Protein AF-A0A6B0ZM89-F1 (afdb_monomer_lite)

Secondary structure (DSSP, 8-state):
--SS---HHHHHHHHTS-HHHHHHHHHHHHHHHHHHHHHHTTS-SS--GGG-EEEPTT-TT-EEE--S--------

Radius of gyration: 14.67 Å; chains: 1; bounding box: 33×27×42 Å

Foldseek 3Di:
DDPDDDDPVVVVVLVPDDPVRVVLVVVLVVQVVVQVVCVVVVNHPDRDVVQVKDADPPDPPDIDTDSDDPPPPPPD

Sequence (76 aa):
MPTHFDNPSFLRDLKRLTPAQVTLFEARLRHFIIDLADMEEGCLIWFRSSLRVKKVKGAPGVYEMTWAQTANSLAT

pLDDT: mean 87.85, std 15.38, range [34.97, 97.62]

Structure (mmCIF, N/CA/C/O backbone):
data_AF-A0A6B0ZM89-F1
#
_entry.id   AF-A0A6B0ZM89-F1
#
loop_
_atom_site.group_PDB
_atom_site.id
_atom_site.type_symbol
_atom_site.label_atom_id
_atom_site.label_alt_id
_atom_site.label_comp_id
_atom_site.label_asym_id
_atom_site.label_entity_id
_atom_site.label_seq_id
_atom_site.pdbx_PDB_ins_code
_atom_site.Cartn_x
_atom_site.Cartn_y
_atom_site.Cartn_z
_atom_site.occupancy
_atom_site.B_iso_or_equiv
_atom_site.auth_seq_id
_atom_site.auth_comp_id
_atom_site.auth_asym_id
_atom_site.auth_atom_id
_atom_site.pdbx_PDB_model_num
ATOM 1 N N . MET A 1 1 ? -9.919 14.264 -18.046 1.00 63.47 1 MET A N 1
ATOM 2 C CA . MET A 1 1 ? -10.163 12.863 -17.648 1.00 63.47 1 MET A CA 1
ATOM 3 C C . MET A 1 1 ? -9.277 12.571 -16.449 1.00 63.47 1 MET A C 1
ATOM 5 O O . MET A 1 1 ? -8.088 12.852 -16.559 1.00 63.47 1 MET A O 1
ATOM 9 N N . PRO A 1 2 ? -9.808 12.097 -15.314 1.00 69.25 2 PRO A N 1
ATOM 10 C CA . PRO A 1 2 ? -8.964 11.596 -14.235 1.00 69.25 2 PRO A CA 1
ATOM 11 C C . PRO A 1 2 ? -8.138 10.415 -14.757 1.00 69.25 2 PRO A C 1
ATOM 13 O O . PRO A 1 2 ? -8.677 9.534 -15.422 1.00 69.25 2 PRO A O 1
ATOM 16 N N . THR A 1 3 ? -6.838 10.403 -14.486 1.00 88.00 3 THR A N 1
ATOM 17 C CA . THR A 1 3 ? -5.946 9.276 -14.817 1.00 88.00 3 THR A CA 1
ATOM 18 C C . THR A 1 3 ? -6.008 8.154 -13.779 1.00 88.00 3 THR A C 1
ATOM 20 O O . THR A 1 3 ? -5.332 7.142 -13.927 1.00 88.00 3 THR A O 1
ATOM 23 N N . HIS A 1 4 ? -6.821 8.324 -12.734 1.00 85.12 4 HIS A N 1
ATOM 24 C CA . HIS A 1 4 ? -7.017 7.369 -11.652 1.00 85.12 4 HIS A CA 1
ATOM 25 C C . HIS A 1 4 ? -8.502 7.248 -11.300 1.00 85.12 4 HIS A C 1
ATOM 27 O O . HIS A 1 4 ? -9.310 8.130 -11.599 1.00 85.12 4 HIS A O 1
ATOM 33 N N . PHE A 1 5 ? -8.847 6.132 -10.662 1.00 87.44 5 PHE A N 1
ATOM 34 C C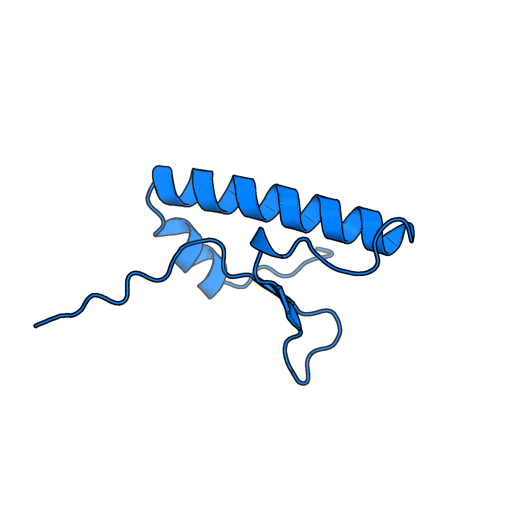A . PHE A 1 5 ? -10.172 5.862 -10.126 1.00 87.44 5 PHE A CA 1
ATOM 35 C C . PHE A 1 5 ? -10.064 5.644 -8.619 1.00 87.44 5 PHE A C 1
ATOM 37 O O . PHE A 1 5 ? -9.369 4.729 -8.175 1.00 87.44 5 PHE A O 1
ATOM 44 N N . ASP A 1 6 ? -10.795 6.447 -7.850 1.00 89.38 6 ASP A N 1
ATOM 45 C CA . ASP A 1 6 ? -10.897 6.268 -6.407 1.00 89.38 6 ASP A CA 1
ATOM 46 C C . ASP A 1 6 ? -12.078 5.364 -6.070 1.00 89.38 6 ASP A C 1
ATOM 48 O O . ASP A 1 6 ? -13.238 5.689 -6.335 1.00 89.38 6 ASP A O 1
ATOM 52 N N . ASN A 1 7 ? -11.799 4.230 -5.429 1.00 90.56 7 ASN A N 1
ATOM 53 C CA . ASN A 1 7 ? -12.854 3.348 -4.955 1.00 90.56 7 ASN A CA 1
ATOM 54 C C . ASN A 1 7 ? -13.605 4.004 -3.770 1.00 90.56 7 ASN A C 1
ATOM 56 O O . ASN A 1 7 ? -12.998 4.259 -2.725 1.00 90.56 7 ASN A O 1
ATOM 60 N N . PRO A 1 8 ? -14.936 4.215 -3.853 1.00 93.06 8 PRO A N 1
ATOM 61 C CA . PRO A 1 8 ? -15.703 4.809 -2.761 1.00 93.06 8 PRO A CA 1
ATOM 62 C C . PRO A 1 8 ? -15.630 4.031 -1.441 1.00 93.06 8 PRO A C 1
ATOM 64 O O . PRO A 1 8 ? -15.732 4.642 -0.377 1.00 93.06 8 PRO A O 1
ATOM 67 N N . SER A 1 9 ? -15.482 2.699 -1.472 1.00 91.56 9 SER A N 1
ATOM 68 C CA . SER A 1 9 ? -15.298 1.913 -0.244 1.00 91.56 9 SER A CA 1
ATOM 69 C C . SER A 1 9 ? -13.942 2.192 0.393 1.00 91.56 9 SER A C 1
ATOM 71 O O . SER A 1 9 ? -13.887 2.441 1.592 1.00 91.56 9 SER A O 1
ATOM 73 N N . PHE A 1 10 ? -12.886 2.274 -0.418 1.00 89.94 10 PHE A N 1
ATOM 74 C CA . PHE A 1 10 ? -11.546 2.627 0.044 1.00 89.94 10 PHE A CA 1
ATOM 75 C C . PHE A 1 10 ? -11.531 3.999 0.729 1.00 89.94 10 PHE A C 1
ATOM 77 O O . PHE A 1 10 ? -11.036 4.126 1.846 1.00 89.94 10 PHE A O 1
ATOM 84 N N . LEU A 1 11 ? -12.159 5.011 0.120 1.00 92.06 11 LEU A N 1
ATOM 85 C CA . LEU A 1 11 ? -12.252 6.349 0.715 1.00 92.06 11 LEU A CA 1
ATOM 86 C C . LEU A 1 11 ? -13.015 6.353 2.048 1.00 92.06 11 LEU A C 1
ATOM 88 O O . LEU A 1 11 ? -12.681 7.124 2.948 1.00 92.06 11 LEU A O 1
ATOM 92 N N . ARG A 1 12 ? -14.051 5.516 2.195 1.00 94.69 12 ARG A N 1
ATOM 93 C CA . ARG A 1 12 ? -14.785 5.382 3.464 1.00 94.69 12 ARG A CA 1
ATOM 94 C C . ARG A 1 12 ? -13.936 4.730 4.548 1.00 94.69 12 ARG A C 1
ATOM 96 O O . ARG A 1 12 ? -13.976 5.199 5.681 1.00 94.69 12 ARG A O 1
ATOM 103 N N . ASP A 1 13 ? -13.180 3.692 4.213 1.00 91.69 13 ASP A N 1
ATOM 104 C CA . ASP A 1 13 ? -12.318 3.005 5.176 1.00 91.69 13 ASP A CA 1
ATOM 105 C C . ASP A 1 13 ? -11.141 3.890 5.597 1.00 91.69 13 ASP A C 1
ATOM 107 O O . ASP A 1 13 ? -10.834 3.980 6.784 1.00 91.69 13 ASP A O 1
ATOM 111 N N . LEU A 1 14 ? -10.572 4.652 4.657 1.00 91.25 14 LEU A N 1
ATOM 112 C CA . LEU A 1 14 ? -9.545 5.652 4.946 1.00 91.25 14 LEU A CA 1
ATOM 113 C C . LEU A 1 14 ? -10.044 6.714 5.940 1.00 91.25 14 LEU A C 1
ATOM 115 O O . LEU A 1 14 ? -9.340 7.056 6.885 1.00 91.25 14 LEU A O 1
ATOM 119 N N . LYS A 1 15 ? -11.288 7.190 5.784 1.00 93.94 15 LYS A N 1
ATOM 120 C CA . LYS A 1 15 ? -11.917 8.158 6.705 1.00 93.94 15 LYS A CA 1
ATOM 121 C C . LYS A 1 15 ? -12.180 7.610 8.110 1.00 93.94 15 LYS A C 1
ATOM 123 O O . LYS A 1 15 ? -12.411 8.397 9.021 1.00 93.94 15 LYS A O 1
ATOM 128 N N . ARG A 1 16 ? -12.201 6.287 8.292 1.00 94.50 16 ARG A N 1
ATOM 129 C CA . ARG A 1 16 ? -12.435 5.641 9.596 1.00 94.50 16 ARG A CA 1
ATOM 130 C C . ARG A 1 16 ? -11.159 5.461 10.411 1.00 94.50 16 ARG A C 1
ATOM 132 O O . ARG A 1 16 ? -11.247 5.077 11.575 1.00 94.50 16 ARG A O 1
ATOM 139 N N . LEU A 1 17 ? -9.995 5.714 9.817 1.00 94.19 17 LEU A N 1
ATOM 140 C CA . LEU A 1 17 ? -8.726 5.612 10.519 1.00 94.19 17 LEU A CA 1
ATOM 141 C C . LEU A 1 17 ? -8.614 6.682 11.608 1.00 94.19 17 LEU A C 1
ATOM 143 O O . LEU A 1 17 ? -8.980 7.841 11.415 1.00 94.19 17 LEU A O 1
ATOM 147 N N . THR A 1 18 ? -8.052 6.301 12.753 1.00 94.69 18 THR A N 1
ATOM 148 C CA . THR A 1 18 ? -7.634 7.271 13.769 1.00 94.69 18 THR A CA 1
ATOM 149 C C . THR A 1 18 ? -6.450 8.099 13.255 1.00 94.69 18 THR A C 1
ATOM 151 O O . THR A 1 18 ? -5.711 7.630 12.387 1.00 94.69 18 THR A O 1
ATOM 154 N N . PRO A 1 19 ? -6.173 9.291 13.815 1.00 94.75 19 PRO A N 1
ATOM 155 C CA . PRO A 1 19 ? -5.019 10.091 13.396 1.00 94.75 19 PRO A CA 1
ATOM 156 C C . PRO A 1 19 ? -3.687 9.326 13.457 1.00 94.75 19 PRO A C 1
ATOM 158 O O . PRO A 1 19 ? -2.859 9.437 12.558 1.00 94.75 19 PRO A O 1
ATOM 161 N N . ALA A 1 20 ? -3.497 8.478 14.474 1.00 93.00 20 ALA A N 1
ATOM 162 C CA . ALA A 1 20 ? -2.3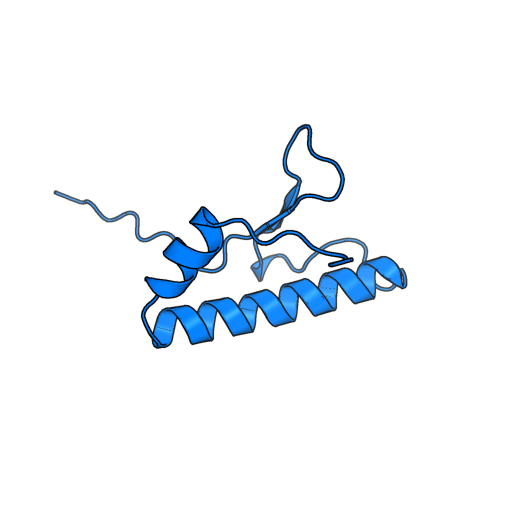08 7.634 14.586 1.00 93.00 20 ALA A CA 1
ATOM 163 C C . ALA A 1 20 ? -2.228 6.583 13.463 1.00 93.00 20 ALA A C 1
ATOM 165 O O . ALA A 1 20 ? -1.153 6.333 12.917 1.00 93.00 20 ALA A O 1
ATOM 166 N N . GLN A 1 21 ? -3.363 5.984 13.094 1.00 94.44 21 GLN A N 1
ATOM 167 C CA . GLN A 1 21 ? -3.440 5.045 11.975 1.00 94.44 21 GLN A CA 1
ATOM 168 C C . GLN A 1 21 ? -3.195 5.736 10.633 1.00 94.44 21 GLN A C 1
ATOM 170 O O . GLN A 1 21 ? -2.503 5.159 9.801 1.00 94.44 21 GLN A O 1
ATOM 175 N N . VAL A 1 22 ? -3.691 6.962 10.438 1.00 94.19 22 VAL A N 1
ATOM 176 C CA . VAL A 1 22 ? -3.412 7.768 9.238 1.00 94.19 22 VAL A CA 1
ATOM 177 C C . VAL A 1 22 ? -1.911 8.009 9.102 1.00 94.19 22 VAL A C 1
ATOM 179 O O . VAL A 1 22 ? -1.340 7.674 8.070 1.00 94.19 22 VAL A O 1
ATOM 182 N N . THR A 1 23 ? -1.240 8.475 10.159 1.00 94.06 23 THR A N 1
ATOM 183 C CA . THR A 1 23 ? 0.217 8.694 10.141 1.00 94.06 23 THR A CA 1
ATOM 184 C C . THR A 1 23 ? 0.992 7.416 9.809 1.00 94.06 23 THR A C 1
ATOM 186 O O . THR A 1 23 ? 1.926 7.440 9.004 1.00 94.06 23 THR A O 1
ATOM 189 N N . LEU A 1 24 ? 0.604 6.278 10.396 1.00 93.12 24 LEU A N 1
ATOM 190 C CA . LEU A 1 24 ? 1.224 4.983 10.095 1.00 93.12 24 LEU A CA 1
ATOM 191 C C . LEU A 1 24 ? 0.978 4.550 8.645 1.00 93.12 24 LEU A C 1
ATOM 193 O O . LEU A 1 24 ? 1.907 4.085 7.981 1.00 93.12 24 LEU A O 1
ATOM 197 N N . PHE A 1 25 ? -0.252 4.704 8.155 1.00 93.81 25 PHE A N 1
ATOM 198 C CA . PHE A 1 25 ? -0.622 4.389 6.781 1.00 93.81 25 PHE A CA 1
ATOM 1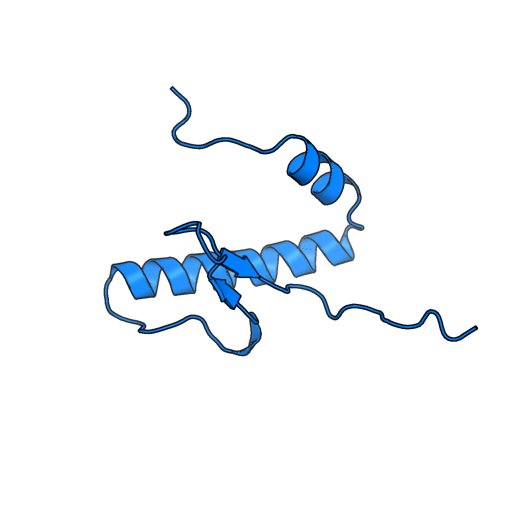99 C C . PHE A 1 25 ? 0.173 5.239 5.788 1.00 93.81 25 PHE A C 1
ATOM 201 O O . PHE A 1 25 ? 0.805 4.683 4.894 1.00 93.81 25 PHE A O 1
ATOM 208 N N . GLU A 1 26 ? 0.226 6.558 5.982 1.00 94.81 26 GLU A N 1
ATOM 209 C CA . GLU A 1 26 ? 0.967 7.481 5.119 1.00 94.81 26 GLU A CA 1
ATOM 210 C C . GLU A 1 26 ? 2.464 7.168 5.078 1.00 94.81 26 GLU A C 1
ATOM 212 O O . GLU A 1 26 ? 3.062 7.160 4.002 1.00 94.81 26 GLU A O 1
ATOM 217 N N . ALA A 1 27 ? 3.082 6.866 6.223 1.00 94.44 27 ALA A N 1
ATOM 218 C CA . ALA A 1 27 ? 4.496 6.502 6.267 1.00 94.44 27 ALA A CA 1
ATOM 219 C C . ALA A 1 27 ? 4.782 5.235 5.440 1.00 94.44 27 ALA A C 1
ATOM 221 O O . ALA A 1 27 ? 5.762 5.173 4.695 1.00 94.44 27 ALA A O 1
ATOM 222 N N . ARG A 1 28 ? 3.905 4.227 5.529 1.00 95.38 28 ARG A N 1
ATOM 223 C CA . ARG A 1 28 ? 4.023 2.987 4.746 1.00 95.38 28 ARG A CA 1
ATOM 224 C C . ARG A 1 28 ? 3.718 3.210 3.268 1.00 95.38 28 ARG A C 1
ATOM 226 O O . ARG A 1 28 ? 4.431 2.670 2.429 1.00 95.38 28 ARG A O 1
ATOM 233 N N . LEU A 1 29 ? 2.730 4.043 2.954 1.00 95.56 29 LEU A N 1
ATOM 234 C CA . LEU A 1 29 ? 2.388 4.416 1.586 1.00 95.56 29 LEU A CA 1
ATOM 235 C C . LEU A 1 29 ? 3.544 5.153 0.899 1.00 95.56 29 LEU A C 1
ATOM 237 O O . LEU A 1 29 ? 3.865 4.838 -0.241 1.00 95.56 29 LEU A O 1
ATOM 241 N N . ARG A 1 30 ? 4.235 6.066 1.595 1.00 97.12 30 ARG A N 1
ATOM 242 C CA . ARG A 1 30 ? 5.437 6.733 1.060 1.00 97.12 30 ARG A CA 1
ATOM 243 C C . ARG A 1 30 ? 6.530 5.732 0.702 1.00 97.12 30 ARG A C 1
ATOM 245 O O . ARG A 1 30 ? 7.084 5.802 -0.385 1.00 97.12 30 ARG A O 1
ATOM 252 N N . HIS A 1 31 ? 6.813 4.780 1.588 1.00 96.44 31 HIS A N 1
ATOM 253 C CA . HIS A 1 31 ? 7.784 3.720 1.309 1.00 96.44 31 HIS A CA 1
ATOM 254 C C . HIS A 1 31 ? 7.377 2.849 0.115 1.00 96.44 31 HIS A C 1
ATOM 256 O O . HIS A 1 31 ? 8.236 2.488 -0.679 1.00 96.44 31 HIS A O 1
ATOM 262 N N . PHE A 1 32 ? 6.087 2.535 -0.016 1.00 96.44 32 PHE A N 1
ATOM 263 C CA . PHE A 1 32 ? 5.565 1.801 -1.166 1.00 96.44 32 PHE A CA 1
ATOM 264 C C . PHE A 1 32 ? 5.776 2.570 -2.475 1.00 96.44 32 PHE A C 1
ATOM 266 O O . PHE A 1 32 ? 6.240 1.986 -3.445 1.00 96.44 32 PHE A O 1
ATOM 273 N N . ILE A 1 33 ? 5.470 3.871 -2.498 1.00 96.38 33 ILE A N 1
ATOM 274 C CA . ILE A 1 33 ? 5.636 4.717 -3.689 1.00 96.38 33 ILE A CA 1
ATOM 275 C C . ILE A 1 33 ? 7.113 4.821 -4.087 1.00 96.38 33 ILE A C 1
ATOM 277 O O . ILE A 1 33 ? 7.420 4.705 -5.267 1.00 96.38 33 ILE A O 1
ATOM 281 N N . ILE A 1 34 ? 8.015 4.998 -3.115 1.00 97.62 34 ILE A N 1
ATOM 282 C CA . ILE A 1 34 ? 9.463 5.052 -3.368 1.00 97.62 34 ILE A CA 1
ATOM 283 C C . ILE A 1 34 ? 9.952 3.734 -3.974 1.00 97.62 34 ILE A C 1
ATOM 285 O O . ILE A 1 34 ? 10.557 3.749 -5.036 1.00 97.62 34 ILE A O 1
ATOM 289 N N . ASP A 1 35 ? 9.632 2.598 -3.346 1.00 97.06 35 ASP A N 1
ATOM 290 C CA . ASP A 1 35 ? 10.051 1.289 -3.862 1.00 97.06 35 ASP A CA 1
ATOM 291 C C . ASP A 1 35 ? 9.485 1.025 -5.265 1.00 97.06 35 ASP A C 1
ATOM 293 O O . ASP A 1 35 ? 10.164 0.432 -6.097 1.00 97.06 35 ASP A O 1
ATOM 297 N N . LEU A 1 36 ? 8.247 1.454 -5.537 1.00 95.88 36 LEU A N 1
ATOM 298 C CA . LEU A 1 36 ? 7.641 1.307 -6.857 1.00 95.88 36 LEU A CA 1
ATOM 299 C C . LEU A 1 36 ? 8.378 2.148 -7.910 1.00 95.88 36 LEU A C 1
ATOM 301 O O . LEU A 1 36 ? 8.654 1.630 -8.987 1.00 95.88 36 LEU A O 1
ATOM 305 N N . ALA A 1 37 ? 8.732 3.396 -7.593 1.00 96.50 37 ALA A N 1
ATOM 306 C CA . ALA A 1 37 ? 9.513 4.252 -8.486 1.00 96.50 37 ALA A CA 1
ATOM 307 C C . ALA A 1 37 ? 10.910 3.663 -8.752 1.00 96.50 37 ALA A C 1
ATOM 309 O O . ALA A 1 37 ? 11.312 3.530 -9.906 1.00 96.50 37 ALA A O 1
ATOM 310 N N . ASP A 1 38 ? 11.603 3.194 -7.710 1.00 97.50 38 ASP A N 1
ATOM 311 C CA . ASP A 1 38 ? 12.909 2.541 -7.854 1.00 97.50 38 ASP A CA 1
ATOM 312 C C . ASP A 1 38 ? 12.819 1.260 -8.707 1.00 97.50 38 ASP A C 1
ATOM 314 O O . ASP A 1 38 ? 13.755 0.914 -9.429 1.00 97.50 38 ASP A O 1
ATOM 318 N N . MET A 1 39 ? 11.695 0.535 -8.645 1.00 95.62 39 MET A N 1
ATOM 319 C CA . MET A 1 39 ? 11.443 -0.622 -9.510 1.00 95.62 39 MET A CA 1
ATOM 320 C C . MET A 1 39 ? 11.217 -0.222 -10.972 1.00 95.62 39 MET A C 1
ATOM 322 O O . MET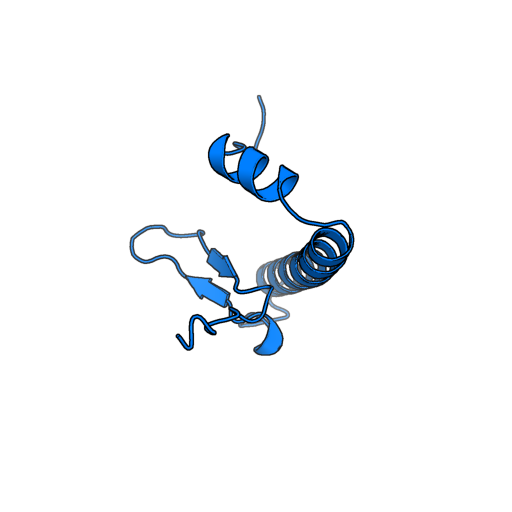 A 1 39 ? 11.684 -0.926 -11.867 1.00 95.62 39 MET A O 1
ATOM 326 N N . GLU A 1 40 ? 10.521 0.886 -11.229 1.00 94.19 40 GLU A N 1
ATOM 327 C CA . GLU A 1 40 ? 10.316 1.416 -12.584 1.00 94.19 40 GLU A CA 1
ATOM 328 C C . GLU A 1 40 ? 11.631 1.900 -13.217 1.00 94.19 40 GLU A C 1
ATOM 330 O O . GLU A 1 40 ? 11.839 1.710 -14.416 1.00 94.19 40 GLU A O 1
ATOM 335 N N . GLU A 1 41 ? 12.551 2.438 -12.412 1.00 96.81 41 GLU A N 1
ATOM 336 C CA . GLU A 1 41 ? 13.901 2.842 -12.837 1.00 96.81 41 GLU A CA 1
ATOM 337 C C . GLU A 1 41 ? 14.891 1.665 -12.952 1.00 96.81 41 GLU A C 1
ATOM 339 O O . GLU A 1 41 ? 15.996 1.822 -13.474 1.00 96.81 41 GLU A O 1
ATOM 344 N N . GLY A 1 42 ? 14.511 0.469 -12.489 1.00 96.00 42 GLY A N 1
ATOM 345 C CA . GLY A 1 42 ? 15.368 -0.721 -12.488 1.00 96.00 42 GLY A CA 1
ATOM 346 C C . GLY A 1 42 ? 16.400 -0.766 -11.353 1.00 96.00 42 GLY A C 1
ATOM 347 O O . GLY A 1 42 ? 17.268 -1.640 -11.346 1.00 96.00 42 GLY A O 1
ATOM 348 N N . CYS A 1 43 ? 16.299 0.136 -10.378 1.00 96.31 43 CYS A N 1
ATOM 349 C CA . CYS A 1 43 ? 17.146 0.202 -9.186 1.00 96.31 43 CYS A CA 1
ATOM 350 C C . CYS A 1 43 ? 16.784 -0.870 -8.142 1.00 96.31 43 CYS A C 1
ATOM 352 O O . CYS A 1 43 ? 17.622 -1.259 -7.325 1.00 96.31 43 CYS A O 1
ATOM 354 N N . LEU A 1 44 ? 15.544 -1.368 -8.169 1.00 94.94 44 LEU A N 1
ATOM 355 C CA . LEU A 1 44 ? 15.024 -2.357 -7.227 1.00 94.94 44 LEU A CA 1
ATOM 356 C C . LEU A 1 44 ? 14.290 -3.486 -7.963 1.00 94.94 44 LEU A C 1
ATOM 358 O O . LEU A 1 44 ? 13.594 -3.268 -8.948 1.00 94.94 44 LEU A O 1
ATOM 362 N N . ILE A 1 45 ? 14.411 -4.715 -7.458 1.00 94.62 45 ILE A N 1
ATOM 363 C CA . ILE A 1 45 ? 13.731 -5.891 -8.036 1.00 94.62 45 ILE A CA 1
ATOM 364 C C . ILE A 1 45 ? 12.373 -6.132 -7.354 1.00 94.62 45 ILE A C 1
ATOM 366 O O . ILE A 1 45 ? 11.451 -6.686 -7.958 1.00 94.62 45 ILE A O 1
ATOM 370 N N . TRP A 1 46 ? 12.243 -5.747 -6.080 1.00 95.69 46 TRP A N 1
ATOM 371 C CA . TRP A 1 46 ? 11.041 -5.977 -5.283 1.00 95.69 46 TRP A CA 1
ATOM 372 C C . TRP A 1 46 ? 10.959 -5.067 -4.056 1.00 95.69 46 TRP A C 1
ATOM 374 O O . TRP A 1 46 ? 11.990 -4.715 -3.489 1.00 95.69 46 TRP A O 1
ATOM 384 N N . PHE A 1 47 ? 9.737 -4.786 -3.591 1.00 95.31 47 PHE A N 1
ATOM 385 C CA . PHE A 1 47 ? 9.458 -4.033 -2.364 1.00 95.31 47 PHE A CA 1
ATOM 386 C C . PHE A 1 47 ? 10.239 -4.538 -1.147 1.00 95.31 47 PHE A C 1
ATOM 388 O O . PHE A 1 47 ? 10.397 -5.747 -0.932 1.00 95.31 47 PHE A O 1
ATOM 395 N N . ARG A 1 48 ? 10.618 -3.609 -0.266 1.00 93.31 48 ARG A N 1
ATOM 396 C CA . ARG A 1 48 ? 11.227 -3.930 1.029 1.00 93.31 48 ARG A CA 1
ATOM 397 C C . ARG A 1 48 ? 10.315 -4.850 1.854 1.00 93.31 48 ARG A C 1
ATOM 399 O O . ARG A 1 48 ? 9.105 -4.631 1.970 1.00 93.31 48 ARG A O 1
ATOM 406 N N . SER A 1 49 ? 10.901 -5.854 2.512 1.00 90.75 49 SER A N 1
ATOM 407 C CA . SER A 1 49 ? 10.161 -6.897 3.251 1.00 90.75 49 SER A CA 1
ATOM 408 C C . SER A 1 49 ? 9.235 -6.346 4.343 1.00 90.75 49 SER A C 1
ATOM 410 O O . SER A 1 49 ? 8.163 -6.896 4.598 1.00 90.75 49 SER A O 1
ATOM 412 N N . SER A 1 50 ? 9.601 -5.210 4.943 1.00 88.94 50 SER A N 1
ATOM 413 C CA . SER A 1 50 ? 8.808 -4.550 5.985 1.00 88.94 50 SER A CA 1
ATOM 414 C C . SER A 1 50 ? 7.450 -4.012 5.509 1.00 88.94 50 SER A C 1
ATOM 416 O O . SER A 1 50 ? 6.603 -3.717 6.353 1.00 88.94 50 SER A O 1
ATOM 418 N N . LEU A 1 51 ? 7.214 -3.886 4.195 1.00 92.25 51 LEU A N 1
ATOM 419 C CA . LEU A 1 51 ? 5.915 -3.479 3.642 1.00 92.25 51 LEU A CA 1
ATOM 420 C C . LEU A 1 51 ? 4.938 -4.642 3.457 1.00 92.25 51 LEU A C 1
ATOM 422 O O . LEU A 1 51 ? 3.739 -4.399 3.347 1.00 92.25 51 LEU A O 1
ATOM 426 N N . ARG A 1 52 ? 5.416 -5.896 3.466 1.00 93.00 52 ARG A N 1
ATOM 427 C CA . ARG A 1 52 ? 4.573 -7.097 3.297 1.00 93.00 52 ARG A CA 1
ATOM 428 C C . ARG A 1 52 ? 3.650 -6.980 2.075 1.00 93.00 52 ARG A C 1
ATOM 430 O O . ARG A 1 52 ? 2.441 -7.176 2.176 1.00 93.00 52 ARG A O 1
ATOM 437 N N . VAL A 1 53 ? 4.233 -6.604 0.938 1.00 95.31 53 VAL A N 1
ATOM 438 C CA . VAL A 1 53 ? 3.509 -6.436 -0.326 1.00 95.31 53 VAL A CA 1
ATOM 439 C C . VAL A 1 53 ? 3.366 -7.775 -1.039 1.00 95.31 53 VAL A C 1
ATOM 441 O O . VAL A 1 53 ? 4.325 -8.543 -1.131 1.00 95.31 53 VAL A O 1
ATOM 444 N N . LYS A 1 54 ? 2.186 -8.029 -1.605 1.00 94.56 54 LYS A N 1
ATOM 445 C CA . LYS A 1 54 ? 1.931 -9.148 -2.522 1.00 94.56 54 LYS A CA 1
ATOM 446 C C . LYS A 1 54 ? 1.199 -8.673 -3.777 1.00 94.56 54 LYS A C 1
ATOM 448 O O . LYS A 1 54 ? 0.494 -7.667 -3.746 1.00 94.56 54 LYS A O 1
ATOM 453 N N . LYS A 1 55 ? 1.340 -9.418 -4.877 1.00 95.00 55 LYS A N 1
ATOM 454 C CA . LYS A 1 55 ? 0.534 -9.209 -6.093 1.00 95.00 55 LYS A CA 1
ATOM 455 C C . LYS A 1 55 ? -0.860 -9.795 -5.900 1.00 95.00 55 LYS A C 1
ATOM 457 O O . LYS A 1 55 ? -0.998 -10.890 -5.352 1.00 95.00 55 LYS A O 1
ATOM 462 N N . VAL A 1 56 ? -1.878 -9.105 -6.401 1.00 94.06 56 VAL A N 1
ATOM 463 C CA . VAL A 1 56 ? -3.240 -9.643 -6.448 1.00 94.06 56 VAL A CA 1
ATOM 464 C C . VAL A 1 56 ? -3.348 -10.632 -7.611 1.00 94.06 56 VAL A C 1
ATOM 466 O O . VAL A 1 56 ? -3.039 -10.319 -8.762 1.00 94.06 56 VAL A O 1
ATOM 469 N N . LYS A 1 57 ? -3.769 -11.867 -7.317 1.00 94.19 57 LYS A N 1
ATOM 470 C CA . LYS A 1 57 ? -3.923 -12.917 -8.333 1.00 94.19 57 LYS A CA 1
ATOM 471 C C . LYS A 1 57 ? -5.028 -12.531 -9.319 1.00 94.19 57 LYS A C 1
ATOM 473 O O . LYS A 1 57 ? -6.129 -12.193 -8.905 1.00 94.19 57 LYS A O 1
ATOM 478 N N . GLY A 1 58 ? -4.740 -12.630 -10.617 1.00 93.94 58 GLY A N 1
ATOM 479 C CA . GLY A 1 58 ? -5.700 -12.301 -11.678 1.00 93.94 58 GLY A CA 1
ATOM 480 C C . GLY A 1 58 ? -5.849 -10.804 -11.968 1.00 93.94 58 GLY A C 1
ATOM 481 O O . GLY A 1 58 ? -6.654 -10.451 -12.820 1.00 93.94 58 GLY A O 1
ATOM 482 N N . ALA A 1 59 ? -5.065 -9.938 -11.314 1.00 92.62 59 ALA A N 1
ATOM 483 C CA . ALA A 1 59 ? -5.085 -8.492 -11.531 1.00 92.62 59 ALA A CA 1
ATOM 484 C C . ALA A 1 59 ? -3.651 -7.946 -11.719 1.00 92.62 59 ALA A C 1
ATOM 486 O O . ALA A 1 59 ? -3.012 -7.514 -10.755 1.00 92.62 59 ALA A O 1
ATOM 487 N N . PRO A 1 60 ? -3.098 -8.003 -12.946 1.00 89.88 60 PRO A N 1
ATOM 488 C CA . PRO A 1 60 ? -1.777 -7.454 -13.245 1.00 89.88 60 PRO A CA 1
ATOM 489 C C . PRO A 1 60 ? -1.673 -5.974 -12.859 1.00 89.88 60 PRO A C 1
ATOM 491 O O . PRO A 1 60 ? -2.597 -5.203 -13.096 1.00 89.88 60 PRO A O 1
ATOM 494 N N . GLY A 1 61 ? -0.551 -5.583 -12.251 1.00 89.38 61 GLY A N 1
ATOM 495 C CA . GLY A 1 61 ? -0.328 -4.212 -11.775 1.00 89.38 61 GLY A CA 1
ATOM 496 C C . GLY A 1 61 ? -1.029 -3.861 -10.457 1.00 89.38 61 GLY A C 1
ATOM 497 O O . GLY A 1 61 ? -0.827 -2.764 -9.947 1.00 89.38 61 GLY A O 1
ATOM 498 N N . VAL A 1 62 ? -1.808 -4.781 -9.872 1.00 92.00 62 VAL A N 1
ATOM 499 C CA . VAL A 1 62 ? -2.478 -4.563 -8.585 1.00 92.00 62 VAL A CA 1
ATOM 500 C C . VAL A 1 62 ? -1.702 -5.236 -7.454 1.00 92.00 62 VAL A C 1
ATOM 502 O O . VAL A 1 62 ? -1.389 -6.431 -7.496 1.00 92.00 62 VAL A O 1
ATOM 505 N N . TYR A 1 63 ? -1.425 -4.455 -6.414 1.00 93.69 63 TYR A N 1
ATOM 506 C CA . TYR A 1 63 ? -0.680 -4.867 -5.230 1.00 93.69 63 TYR A CA 1
ATOM 507 C C . TYR A 1 63 ? -1.535 -4.715 -3.969 1.00 93.69 63 TYR A C 1
ATOM 509 O O . TYR A 1 63 ? -2.373 -3.822 -3.875 1.00 93.69 63 TYR A O 1
ATOM 517 N N . GLU A 1 64 ? -1.293 -5.572 -2.982 1.00 93.38 64 GLU A N 1
ATOM 518 C CA . GLU A 1 64 ? -1.850 -5.466 -1.633 1.00 93.38 64 GLU A CA 1
ATOM 519 C C . GLU A 1 64 ? -0.704 -5.258 -0.639 1.00 93.38 64 GLU A C 1
ATOM 521 O O . GLU A 1 64 ? 0.293 -5.979 -0.696 1.00 93.38 64 GLU A O 1
ATOM 526 N N . MET A 1 65 ? -0.848 -4.285 0.268 1.00 94.00 65 MET A N 1
ATOM 527 C CA . MET A 1 65 ? 0.142 -3.935 1.290 1.00 94.00 65 MET A CA 1
ATOM 528 C C . MET A 1 65 ? -0.471 -4.023 2.690 1.00 94.00 65 MET A C 1
ATOM 530 O O . MET A 1 65 ? -1.445 -3.332 3.000 1.00 94.00 65 MET A O 1
ATOM 534 N N . THR A 1 66 ? 0.168 -4.781 3.581 1.00 90.62 66 THR A N 1
ATOM 535 C CA . THR A 1 66 ? -0.213 -4.830 4.998 1.00 90.62 66 THR A CA 1
ATOM 536 C C . THR A 1 66 ? 0.560 -3.776 5.796 1.00 90.62 66 THR A C 1
ATOM 538 O O . THR A 1 66 ? 1.676 -4.018 6.267 1.00 90.62 66 THR A O 1
ATOM 541 N N . TRP A 1 67 ? -0.044 -2.601 5.985 1.00 89.00 67 TRP A N 1
ATOM 542 C CA . TRP A 1 67 ? 0.590 -1.428 6.608 1.00 89.00 67 TRP A CA 1
ATOM 543 C C . TRP A 1 67 ? 0.496 -1.377 8.142 1.00 89.00 67 TRP A C 1
ATOM 545 O O . TRP A 1 67 ? 1.359 -0.781 8.784 1.00 89.00 67 TRP A O 1
ATOM 555 N N . ALA A 1 68 ? -0.494 -2.043 8.737 1.00 85.44 68 ALA A N 1
ATOM 556 C CA . ALA A 1 68 ? -0.632 -2.203 10.184 1.00 85.44 68 ALA A CA 1
ATOM 557 C C . ALA A 1 68 ? -0.406 -3.666 10.587 1.00 85.44 68 ALA A C 1
ATOM 559 O O . ALA A 1 68 ? -0.527 -4.579 9.772 1.00 85.44 68 ALA A O 1
ATOM 560 N N . GLN A 1 69 ? -0.028 -3.925 11.834 1.00 76.12 69 GLN A N 1
ATOM 561 C CA . GLN A 1 69 ? -0.098 -5.282 12.372 1.00 76.12 69 GLN A CA 1
ATOM 562 C C . GLN A 1 69 ? -1.582 -5.584 12.604 1.00 76.12 69 GLN A C 1
ATOM 564 O O . GLN A 1 69 ? -2.258 -4.809 13.277 1.00 76.12 69 GLN A O 1
ATOM 569 N N . THR A 1 70 ? -2.117 -6.651 12.008 1.00 58.84 70 THR A N 1
ATOM 570 C CA . THR A 1 70 ? -3.483 -7.077 12.321 1.00 58.84 70 THR A CA 1
ATOM 571 C C . THR A 1 70 ? -3.523 -7.410 13.808 1.00 58.84 70 THR A C 1
ATOM 573 O O . THR A 1 70 ? -2.863 -8.356 14.238 1.00 58.84 70 THR A O 1
ATOM 576 N N . ALA A 1 71 ? -4.265 -6.640 14.601 1.00 44.72 71 ALA A N 1
ATOM 577 C CA . ALA A 1 71 ? -4.638 -7.065 15.939 1.00 44.72 71 ALA A CA 1
ATOM 578 C C . ALA A 1 71 ? -5.643 -8.214 15.791 1.00 44.72 71 ALA A C 1
ATOM 580 O O . ALA A 1 71 ? -6.850 -8.001 15.784 1.00 44.72 71 ALA A O 1
ATOM 581 N N . ASN A 1 72 ? -5.152 -9.442 15.634 1.00 46.50 72 ASN A N 1
ATOM 582 C CA . ASN A 1 72 ? -5.947 -10.604 16.002 1.00 46.50 72 ASN A CA 1
ATOM 583 C C . ASN A 1 72 ? -5.816 -10.774 17.516 1.00 46.50 72 ASN A C 1
ATOM 585 O O . ASN A 1 72 ? -4.944 -11.488 17.999 1.00 46.50 72 ASN A O 1
ATOM 589 N N . SER A 1 73 ? -6.685 -10.098 18.260 1.00 38.56 73 SER A N 1
ATOM 590 C CA . SER A 1 73 ? -7.008 -10.478 19.633 1.00 38.56 73 SER A CA 1
ATOM 591 C C . SER A 1 73 ? -8.479 -10.178 19.921 1.00 38.56 73 SER A C 1
ATOM 593 O O . SER A 1 73 ? -8.815 -9.396 20.803 1.00 38.56 73 SER A O 1
ATOM 595 N N . LEU A 1 74 ? -9.371 -10.839 19.180 1.00 40.69 74 LEU A N 1
ATOM 596 C CA . LEU A 1 74 ? -10.495 -11.487 19.852 1.00 40.69 74 LEU A CA 1
ATOM 597 C C . LEU A 1 74 ? -9.922 -12.754 20.504 1.00 40.69 74 LEU A C 1
ATOM 599 O O . LEU A 1 74 ? -9.999 -13.841 19.943 1.00 40.69 74 LEU A O 1
ATOM 603 N N . ALA A 1 75 ? -9.248 -12.579 21.640 1.00 34.97 75 ALA A N 1
ATOM 604 C CA . ALA A 1 75 ? -9.176 -13.622 22.647 1.00 34.97 75 ALA A CA 1
ATOM 605 C C . ALA A 1 75 ? -10.323 -13.292 23.601 1.00 34.97 75 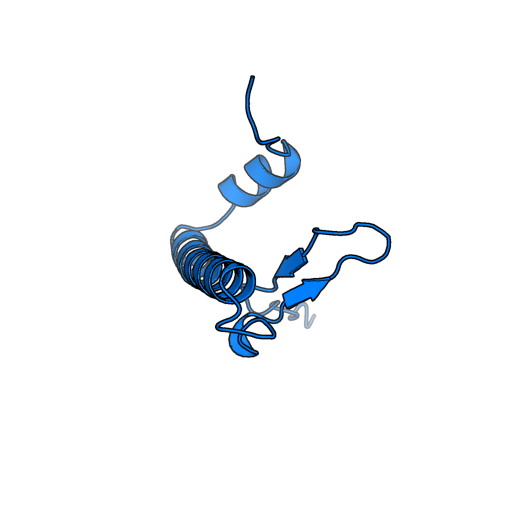ALA A C 1
ATOM 607 O O . ALA A 1 75 ? -10.289 -12.273 24.291 1.00 34.97 75 ALA A O 1
ATOM 608 N N . THR A 1 76 ? -11.388 -14.070 23.441 1.00 38.03 76 THR A N 1
ATOM 609 C CA . THR A 1 76 ? -12.561 -14.146 24.313 1.00 38.03 76 THR A CA 1
ATOM 610 C C . THR A 1 76 ? -12.154 -14.454 25.746 1.00 38.03 76 THR A C 1
ATOM 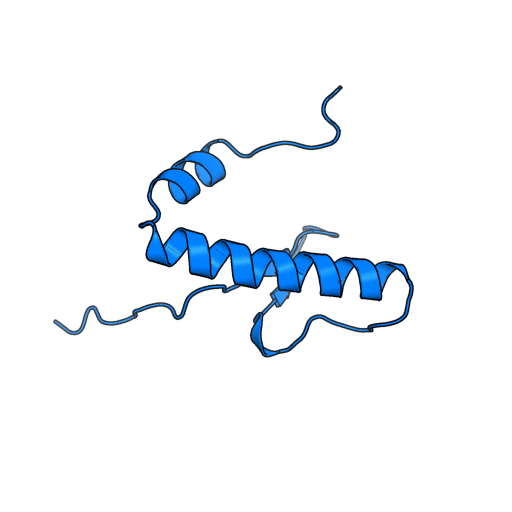612 O O . THR A 1 76 ? -11.173 -15.213 25.917 1.00 38.03 76 THR A O 1
#